Protein AF-A0AAE3GBX6-F1 (afdb_monomer_lite)

pLDDT: mean 86.74, std 17.9, range [34.0, 97.75]

Structure (mmCIF, N/CA/C/O backbone):
data_AF-A0AAE3GBX6-F1
#
_entry.id   AF-A0AAE3GBX6-F1
#
loop_
_atom_site.group_PDB
_atom_site.id
_atom_site.type_symbol
_atom_site.label_atom_id
_atom_site.label_alt_id
_atom_site.label_comp_id
_atom_site.label_asym_id
_atom_site.label_entity_id
_atom_site.label_seq_id
_atom_site.pdbx_PDB_ins_code
_atom_site.Cartn_x
_atom_site.Cartn_y
_atom_site.Cartn_z
_atom_site.occupancy
_atom_site.B_iso_or_equiv
_atom_site.auth_seq_id
_atom_site.auth_comp_id
_atom_site.auth_asym_id
_atom_site.auth_atom_id
_atom_site.pdbx_PDB_model_num
ATOM 1 N N . MET A 1 1 ? 18.421 14.721 23.747 1.00 34.00 1 MET A N 1
ATOM 2 C CA . MET A 1 1 ? 18.025 13.379 23.273 1.00 34.00 1 MET A CA 1
ATOM 3 C C . MET A 1 1 ? 16.515 13.301 23.345 1.00 34.00 1 MET A C 1
ATOM 5 O O . MET A 1 1 ? 15.979 13.131 24.430 1.00 34.00 1 MET A O 1
ATOM 9 N N . VAL A 1 2 ? 15.829 13.531 22.229 1.00 38.69 2 VAL A N 1
ATOM 10 C CA . VAL A 1 2 ? 14.391 13.264 22.149 1.00 38.69 2 VAL A CA 1
ATOM 11 C C . VAL A 1 2 ? 14.290 11.829 21.663 1.00 38.69 2 VAL A C 1
ATOM 13 O O . VAL A 1 2 ? 14.770 11.526 20.574 1.00 38.69 2 VAL A O 1
ATOM 16 N N . ALA A 1 3 ? 13.768 10.937 22.503 1.00 41.88 3 ALA A N 1
ATOM 17 C CA . ALA A 1 3 ? 13.410 9.599 22.069 1.00 41.88 3 ALA A CA 1
ATOM 18 C C . ALA A 1 3 ? 12.340 9.764 20.987 1.00 41.88 3 ALA A C 1
ATOM 20 O O . ALA A 1 3 ? 11.184 10.070 21.280 1.00 41.88 3 ALA A O 1
ATOM 21 N N . GLN A 1 4 ? 12.759 9.652 19.730 1.00 39.03 4 GLN A N 1
ATOM 22 C CA . GLN A 1 4 ? 11.860 9.546 18.602 1.00 39.03 4 GLN A CA 1
ATOM 23 C C . GLN A 1 4 ? 11.109 8.237 18.822 1.00 39.03 4 GLN A C 1
ATOM 25 O O . GLN A 1 4 ? 11.644 7.151 18.614 1.00 39.03 4 GLN A O 1
ATOM 30 N N . ARG A 1 5 ? 9.895 8.334 19.368 1.00 44.12 5 ARG A N 1
ATOM 31 C CA . ARG A 1 5 ? 8.934 7.240 19.309 1.00 44.12 5 ARG A CA 1
ATOM 32 C C . ARG A 1 5 ? 8.745 7.014 17.815 1.00 44.12 5 ARG A C 1
ATOM 34 O O . ARG A 1 5 ? 8.088 7.820 17.167 1.00 44.12 5 ARG A O 1
ATOM 41 N N . VAL A 1 6 ? 9.408 5.998 17.268 1.00 45.38 6 VAL A N 1
ATOM 42 C CA . VAL A 1 6 ? 9.047 5.420 15.977 1.00 45.38 6 VAL A CA 1
ATOM 43 C C . VAL A 1 6 ? 7.594 5.014 16.171 1.00 45.38 6 VAL A C 1
ATOM 45 O O . VAL A 1 6 ? 7.309 4.045 16.877 1.00 45.38 6 VAL A O 1
ATOM 48 N N . SER A 1 7 ? 6.663 5.857 15.730 1.00 49.31 7 SER A N 1
ATOM 49 C CA . SER A 1 7 ? 5.261 5.486 15.708 1.00 49.31 7 SER A CA 1
ATOM 50 C C . SER A 1 7 ? 5.200 4.296 14.769 1.00 49.31 7 SER A C 1
ATOM 52 O O . SER A 1 7 ? 5.467 4.409 13.581 1.00 49.31 7 SER A O 1
ATOM 54 N N . CYS A 1 8 ? 4.948 3.118 15.330 1.00 64.06 8 CYS A N 1
ATOM 55 C CA . CYS A 1 8 ? 4.741 1.897 14.566 1.00 64.06 8 CYS A CA 1
ATOM 56 C C . CYS A 1 8 ? 3.326 1.965 13.965 1.00 64.06 8 CYS A C 1
ATOM 58 O O . CYS A 1 8 ? 2.455 1.168 14.310 1.00 64.06 8 CYS A O 1
ATOM 60 N N . ASP A 1 9 ? 3.064 3.020 13.190 1.00 87.25 9 ASP A N 1
ATOM 61 C CA . ASP A 1 9 ? 1.805 3.213 12.489 1.00 87.25 9 ASP A CA 1
ATOM 62 C C . ASP A 1 9 ? 1.758 2.319 11.248 1.00 87.25 9 ASP A C 1
ATOM 64 O O . ASP A 1 9 ? 2.783 1.877 10.712 1.00 87.25 9 ASP A O 1
ATOM 68 N N . LEU A 1 10 ? 0.541 1.980 10.822 1.00 93.75 10 LEU A N 1
ATOM 69 C CA . LEU A 1 10 ? 0.348 1.036 9.722 1.00 93.75 10 LEU A CA 1
ATOM 70 C C . LEU A 1 10 ? 0.964 1.546 8.411 1.00 93.75 10 LEU A C 1
ATOM 72 O O . LEU A 1 10 ? 1.392 0.731 7.595 1.00 93.75 10 LEU A O 1
ATOM 76 N N . VAL A 1 11 ? 1.062 2.867 8.230 1.00 93.88 11 VAL A N 1
ATOM 77 C CA . VAL A 1 11 ? 1.696 3.487 7.059 1.00 93.88 11 VAL A CA 1
ATOM 78 C C . VAL A 1 11 ? 3.192 3.191 7.039 1.00 93.88 11 VAL A C 1
ATOM 80 O O . VAL A 1 11 ? 3.691 2.671 6.041 1.00 93.88 11 VAL A O 1
ATOM 83 N N . SER A 1 12 ? 3.892 3.441 8.145 1.00 93.44 12 SER A N 1
ATOM 84 C CA . SER A 1 12 ? 5.322 3.147 8.286 1.00 93.44 12 SER A CA 1
ATOM 85 C C . SER A 1 12 ? 5.601 1.662 8.056 1.00 93.44 12 SER A C 1
ATOM 87 O O . SER A 1 12 ? 6.452 1.307 7.242 1.00 93.44 12 SER A O 1
ATOM 89 N N . ARG A 1 13 ? 4.786 0.783 8.658 1.00 94.88 13 ARG A N 1
ATOM 90 C CA . ARG A 1 13 ? 4.874 -0.668 8.428 1.00 94.88 13 ARG A CA 1
ATOM 91 C C . ARG A 1 13 ? 4.671 -1.042 6.956 1.00 94.88 13 ARG A C 1
ATOM 93 O O . ARG A 1 13 ? 5.344 -1.940 6.459 1.00 94.88 13 ARG A O 1
ATOM 100 N N . CYS A 1 14 ? 3.731 -0.404 6.261 1.00 95.44 14 CYS A N 1
ATOM 101 C CA . CYS A 1 14 ? 3.492 -0.659 4.841 1.00 95.44 14 CYS A CA 1
ATOM 102 C C . CYS A 1 14 ? 4.729 -0.319 4.000 1.00 95.44 14 CYS A C 1
ATOM 104 O O . CYS A 1 14 ? 5.131 -1.119 3.158 1.00 95.44 14 CYS A O 1
ATOM 106 N N . LEU A 1 15 ? 5.365 0.827 4.261 1.00 94.88 15 LEU A N 1
ATOM 107 C CA . LEU A 1 15 ? 6.573 1.248 3.546 1.00 94.88 15 LEU A CA 1
AT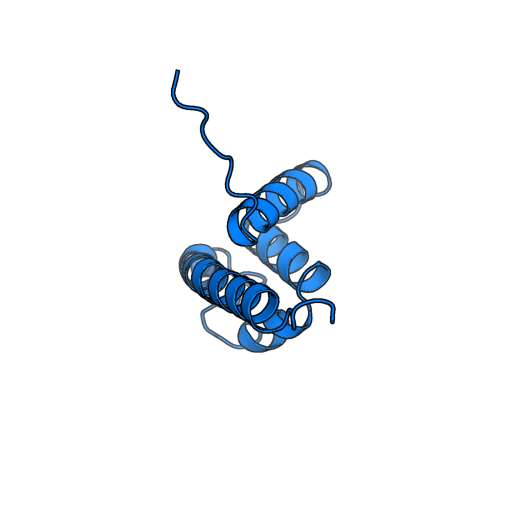OM 108 C C . LEU A 1 15 ? 7.749 0.297 3.804 1.00 94.88 15 LEU A C 1
ATOM 110 O O . LEU A 1 15 ? 8.403 -0.115 2.848 1.00 94.88 15 LEU A O 1
ATOM 114 N N . ASP A 1 16 ? 7.946 -0.140 5.051 1.00 96.25 16 ASP A N 1
ATOM 115 C CA . ASP A 1 16 ? 8.976 -1.129 5.397 1.00 96.25 16 ASP A CA 1
ATOM 116 C C . ASP A 1 16 ? 8.780 -2.453 4.636 1.00 96.25 16 ASP A C 1
ATOM 118 O O . ASP A 1 16 ? 9.733 -3.028 4.103 1.00 96.25 16 ASP A O 1
ATOM 122 N N . LEU A 1 17 ? 7.532 -2.923 4.534 1.00 97.38 17 LEU A N 1
ATOM 123 C CA . LEU A 1 17 ? 7.191 -4.149 3.806 1.00 97.38 17 LEU A CA 1
ATOM 124 C C . LEU A 1 17 ? 7.378 -3.998 2.294 1.00 97.38 17 LEU A C 1
ATOM 126 O O . LEU A 1 17 ? 7.784 -4.955 1.635 1.00 97.38 17 LEU A O 1
ATOM 130 N N . VAL A 1 18 ? 7.116 -2.816 1.731 1.00 97.12 18 VAL A N 1
ATOM 131 C CA . VAL A 1 18 ? 7.421 -2.526 0.321 1.00 97.12 18 VAL A CA 1
ATOM 132 C C . VAL A 1 18 ? 8.921 -2.544 0.074 1.00 97.12 18 VAL A C 1
ATOM 134 O O . VAL A 1 18 ? 9.363 -3.165 -0.895 1.00 97.12 18 VAL A O 1
ATOM 137 N N . ASP A 1 19 ? 9.707 -1.926 0.948 1.00 96.69 19 ASP A N 1
ATOM 138 C CA . ASP A 1 19 ? 11.161 -1.930 0.834 1.00 96.69 19 ASP A CA 1
ATOM 139 C C . ASP A 1 19 ? 11.733 -3.349 0.904 1.00 96.69 19 ASP A C 1
ATOM 141 O O . ASP A 1 19 ? 12.591 -3.710 0.095 1.00 96.69 19 ASP A O 1
ATOM 145 N N . GLU A 1 20 ? 11.243 -4.183 1.823 1.00 97.62 20 GLU A N 1
ATOM 146 C CA . GLU A 1 20 ? 11.605 -5.601 1.886 1.00 97.62 20 GLU A CA 1
ATOM 147 C C . GLU A 1 20 ? 11.188 -6.342 0.608 1.00 97.62 20 GLU A C 1
ATOM 149 O O . GLU A 1 20 ? 12.006 -7.021 -0.019 1.00 97.62 20 GLU A O 1
ATOM 154 N N . TYR A 1 21 ? 9.942 -6.167 0.168 1.00 97.50 21 TYR A N 1
ATOM 155 C CA . TYR A 1 21 ? 9.410 -6.826 -1.021 1.00 97.50 21 TYR A CA 1
ATOM 156 C C . TYR A 1 21 ? 10.230 -6.498 -2.274 1.00 97.50 21 TYR A C 1
ATOM 158 O O . TYR A 1 21 ? 10.568 -7.394 -3.046 1.00 97.50 21 TYR A O 1
ATOM 166 N N . ARG A 1 22 ? 10.625 -5.234 -2.455 1.00 97.12 22 ARG A N 1
ATOM 167 C CA . ARG A 1 22 ? 11.448 -4.792 -3.592 1.00 97.12 22 ARG A CA 1
ATOM 168 C C . ARG A 1 22 ? 12.852 -5.391 -3.589 1.00 97.12 22 ARG A C 1
ATOM 170 O O . ARG A 1 22 ? 13.405 -5.608 -4.663 1.00 97.12 22 ARG A O 1
ATOM 177 N N . ARG A 1 23 ? 13.432 -5.694 -2.420 1.00 97.12 23 ARG A N 1
ATOM 178 C CA . ARG A 1 23 ? 14.726 -6.404 -2.341 1.00 97.12 23 ARG A CA 1
ATOM 179 C C . ARG A 1 23 ? 14.611 -7.846 -2.833 1.00 97.12 23 ARG A C 1
ATOM 181 O O . ARG A 1 23 ? 15.559 -8.357 -3.421 1.00 97.12 23 ARG A O 1
ATOM 188 N N . HIS A 1 24 ? 13.467 -8.488 -2.601 1.00 97.00 24 HIS A N 1
ATOM 189 C CA . HIS A 1 24 ? 13.202 -9.860 -3.041 1.00 97.00 24 HIS A CA 1
ATOM 190 C C . HIS A 1 24 ? 12.667 -9.955 -4.476 1.00 97.00 24 HIS A C 1
ATOM 192 O O . HIS A 1 24 ? 12.821 -11.002 -5.103 1.00 97.00 24 HIS A O 1
ATOM 198 N N . HIS A 1 25 ? 12.080 -8.874 -4.992 1.00 95.69 25 HIS A N 1
ATOM 199 C CA . HIS A 1 25 ? 11.465 -8.798 -6.319 1.00 95.69 25 HIS A CA 1
ATOM 200 C C . HIS A 1 25 ? 11.947 -7.566 -7.109 1.00 95.69 25 HIS A C 1
ATOM 202 O O . HIS A 1 25 ? 11.135 -6.701 -7.458 1.00 95.69 25 HIS A O 1
ATOM 208 N N . PRO A 1 26 ? 13.262 -7.435 -7.378 1.00 95.31 26 PRO A N 1
ATOM 209 C CA . PRO A 1 26 ? 13.827 -6.258 -8.043 1.00 95.31 26 PRO A CA 1
ATOM 210 C C . PRO A 1 26 ? 13.351 -6.083 -9.494 1.00 95.31 26 PRO A C 1
ATOM 212 O O . PRO A 1 26 ? 13.494 -5.004 -10.063 1.00 95.31 26 PRO A O 1
ATOM 215 N N . GLU A 1 27 ? 12.797 -7.131 -10.105 1.00 95.81 27 GLU A N 1
ATOM 216 C CA . GLU A 1 27 ? 12.214 -7.109 -11.447 1.00 95.81 27 GLU A CA 1
ATOM 217 C C . GLU A 1 27 ? 10.847 -6.419 -11.511 1.00 95.81 27 GLU A C 1
ATOM 219 O O . GLU A 1 27 ? 10.389 -6.050 -12.595 1.00 95.81 27 GLU A O 1
ATOM 224 N N . GLN A 1 28 ? 10.172 -6.267 -10.369 1.00 95.06 28 GLN A N 1
ATOM 225 C CA . GLN A 1 28 ? 8.858 -5.646 -10.329 1.00 95.06 28 GLN A CA 1
ATOM 226 C C . GLN A 1 28 ? 8.963 -4.129 -10.368 1.00 95.06 28 GLN A C 1
ATOM 228 O O . GLN A 1 28 ? 9.823 -3.508 -9.742 1.00 95.06 28 GLN A O 1
ATOM 233 N N . ARG A 1 29 ? 8.023 -3.524 -11.092 1.00 96.38 29 ARG A N 1
ATOM 234 C CA . ARG A 1 29 ? 7.869 -2.072 -11.098 1.00 96.38 29 ARG A CA 1
ATOM 235 C C . ARG A 1 29 ? 7.430 -1.572 -9.723 1.00 96.38 29 ARG A C 1
ATOM 237 O O . ARG A 1 29 ? 6.826 -2.307 -8.942 1.00 96.38 29 ARG A O 1
ATOM 244 N N . GLU A 1 30 ? 7.698 -0.306 -9.446 1.00 96.00 30 GLU A N 1
ATOM 245 C CA . GLU A 1 30 ? 7.444 0.296 -8.139 1.00 96.00 30 GLU A CA 1
ATOM 246 C C . GLU A 1 30 ? 5.953 0.242 -7.783 1.00 96.00 30 GLU A C 1
ATOM 248 O O . GLU A 1 30 ? 5.582 -0.286 -6.733 1.00 96.00 30 GLU A O 1
ATOM 253 N N . GLY A 1 31 ? 5.082 0.664 -8.706 1.00 96.00 31 GLY A N 1
ATOM 254 C CA . GLY A 1 31 ? 3.629 0.583 -8.521 1.00 96.00 31 GLY A CA 1
ATOM 255 C C . GLY A 1 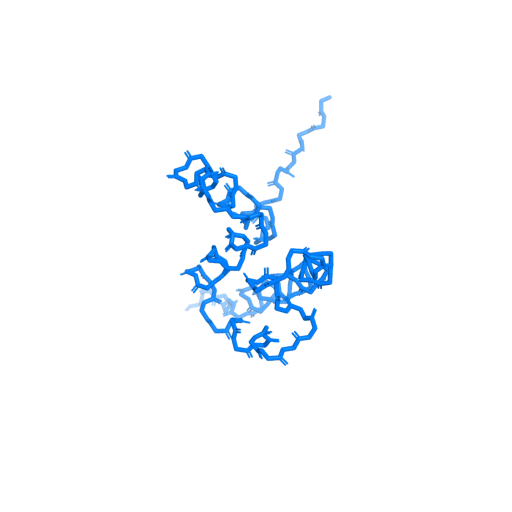31 ? 3.130 -0.847 -8.291 1.00 96.00 31 GLY A C 1
ATOM 256 O O . GLY A 1 31 ? 2.264 -1.090 -7.448 1.00 96.00 31 GLY A O 1
ATOM 257 N N . GLN A 1 32 ? 3.732 -1.819 -8.978 1.00 96.75 32 GLN A N 1
ATOM 258 C CA . GLN A 1 32 ? 3.407 -3.233 -8.814 1.00 96.75 32 GLN A CA 1
ATOM 259 C C . GLN A 1 32 ? 3.778 -3.752 -7.418 1.00 96.75 32 GLN A C 1
ATOM 261 O O . GLN A 1 32 ? 2.965 -4.437 -6.793 1.00 96.75 32 GLN A O 1
ATOM 266 N N . ALA A 1 33 ? 4.961 -3.397 -6.910 1.00 97.69 33 ALA A N 1
ATOM 267 C CA . ALA A 1 33 ? 5.411 -3.780 -5.574 1.00 97.69 33 ALA A CA 1
ATOM 268 C C . ALA A 1 33 ? 4.494 -3.209 -4.481 1.00 97.69 33 ALA A C 1
ATOM 270 O O . ALA A 1 33 ? 4.018 -3.955 -3.624 1.00 97.69 33 ALA A O 1
ATOM 271 N N . HIS A 1 34 ? 4.169 -1.915 -4.560 1.00 97.75 34 HIS A N 1
ATOM 272 C CA . HIS A 1 34 ? 3.253 -1.253 -3.627 1.00 97.75 34 HIS A CA 1
ATOM 273 C C . HIS A 1 34 ? 1.871 -1.918 -3.590 1.00 97.75 34 HIS A C 1
ATOM 275 O O . HIS A 1 34 ? 1.347 -2.223 -2.517 1.00 97.75 34 HIS A O 1
ATOM 281 N N . TYR A 1 35 ? 1.293 -2.193 -4.760 1.00 97.12 35 TYR A N 1
ATOM 282 C CA . TYR A 1 35 ? 0.008 -2.880 -4.844 1.00 97.12 35 TYR A CA 1
ATOM 283 C C . TYR A 1 35 ? 0.069 -4.307 -4.283 1.00 97.12 35 TYR A C 1
ATOM 285 O O . TYR A 1 35 ? -0.839 -4.735 -3.572 1.00 97.12 35 TYR A O 1
ATOM 293 N N . ASN A 1 36 ? 1.132 -5.055 -4.593 1.00 97.19 36 ASN A N 1
ATOM 294 C CA . ASN A 1 36 ? 1.283 -6.438 -4.148 1.00 97.19 36 ASN A CA 1
ATOM 295 C C . ASN A 1 36 ? 1.424 -6.552 -2.628 1.00 97.19 36 ASN A C 1
ATOM 297 O O . ASN A 1 36 ? 0.840 -7.468 -2.046 1.00 97.19 36 ASN A O 1
ATOM 301 N N . VAL A 1 37 ? 2.146 -5.625 -1.993 1.00 97.75 37 VAL A N 1
ATOM 302 C CA . VAL A 1 37 ? 2.241 -5.560 -0.529 1.00 97.75 37 VAL A CA 1
ATOM 303 C C . VAL A 1 37 ? 0.893 -5.222 0.092 1.00 97.75 37 VAL A C 1
ATOM 305 O O . VAL A 1 37 ? 0.453 -5.948 0.981 1.00 97.75 37 VAL A O 1
ATOM 308 N N . LEU A 1 38 ? 0.191 -4.204 -0.420 1.00 96.62 38 LEU A N 1
ATOM 309 C CA . LEU A 1 38 ? -1.143 -3.862 0.077 1.00 96.62 38 LEU A CA 1
ATOM 310 C C . LEU A 1 38 ? -2.094 -5.058 -0.016 1.00 96.62 38 LEU A C 1
ATOM 312 O O . LEU A 1 38 ? -2.713 -5.423 0.974 1.00 96.62 38 LEU A O 1
ATOM 316 N N . ARG A 1 39 ? -2.166 -5.709 -1.182 1.00 95.94 39 ARG A N 1
ATOM 317 C CA . ARG A 1 39 ? -3.007 -6.894 -1.392 1.00 95.94 39 ARG A CA 1
ATOM 318 C C . ARG A 1 39 ? -2.694 -8.018 -0.404 1.00 95.94 39 ARG A C 1
ATOM 320 O O . ARG A 1 3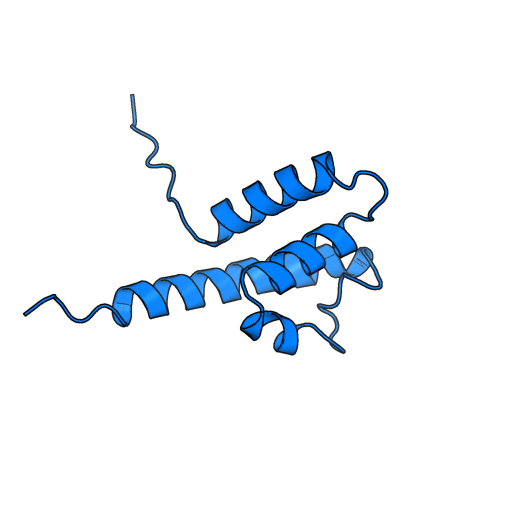9 ? -3.594 -8.746 -0.003 1.00 95.94 39 ARG A O 1
ATOM 327 N N . ARG A 1 40 ? -1.416 -8.220 -0.084 1.00 96.44 40 ARG A N 1
ATOM 328 C CA . ARG A 1 40 ? -0.973 -9.304 0.795 1.00 96.44 40 ARG A CA 1
ATOM 329 C C . ARG A 1 40 ? -1.337 -9.038 2.254 1.00 96.44 40 ARG A C 1
ATOM 331 O O . ARG A 1 40 ? -1.771 -9.956 2.939 1.00 96.44 40 ARG A O 1
ATOM 338 N N . GLU A 1 41 ? -1.125 -7.814 2.720 1.00 96.31 41 GLU A N 1
ATOM 339 C CA . GLU A 1 41 ? -1.184 -7.475 4.148 1.00 96.31 41 GLU A CA 1
ATOM 340 C C . GLU A 1 41 ? -2.532 -6.862 4.560 1.00 96.31 41 GLU A C 1
ATOM 342 O O . GLU A 1 41 ? -2.958 -7.021 5.703 1.00 96.31 41 GLU A O 1
ATOM 347 N N . TRP A 1 42 ? -3.224 -6.212 3.621 1.00 95.19 42 TRP A N 1
ATOM 348 C CA . TRP A 1 42 ? -4.552 -5.615 3.783 1.00 95.19 42 TRP A CA 1
ATOM 349 C C . TRP A 1 42 ? -5.450 -5.971 2.583 1.00 95.19 42 TRP A C 1
ATOM 351 O O . TRP A 1 42 ? -5.794 -5.097 1.779 1.00 95.19 42 TRP A O 1
ATOM 361 N N . PRO A 1 43 ? -5.826 -7.255 2.423 1.00 94.06 43 PRO A N 1
ATOM 362 C CA . PRO A 1 43 ? -6.589 -7.723 1.264 1.00 94.06 43 PRO A CA 1
ATOM 363 C C . PRO A 1 43 ? -7.939 -7.013 1.104 1.00 94.06 43 PRO A C 1
ATOM 365 O O . PRO A 1 43 ? -8.342 -6.738 -0.023 1.00 94.06 43 PRO A O 1
ATOM 368 N N . ASP A 1 44 ? -8.595 -6.639 2.204 1.00 91.50 44 ASP A N 1
ATOM 369 C CA . ASP A 1 44 ? -9.889 -5.946 2.162 1.00 91.50 44 ASP A CA 1
ATOM 370 C C . ASP A 1 44 ? -9.783 -4.575 1.472 1.00 91.50 44 ASP A C 1
ATOM 372 O O . ASP A 1 44 ? -10.642 -4.199 0.672 1.00 91.50 44 ASP A O 1
ATOM 376 N N . LEU A 1 45 ? -8.663 -3.872 1.675 1.00 92.69 45 LEU A N 1
ATOM 377 C CA . LEU A 1 45 ? -8.401 -2.567 1.066 1.00 92.69 45 LEU A CA 1
ATOM 378 C C . LEU A 1 45 ? -8.112 -2.657 -0.442 1.00 92.69 45 LEU A C 1
ATOM 380 O O . LEU A 1 45 ? -8.264 -1.675 -1.170 1.00 92.69 45 LEU A O 1
ATOM 384 N N . GLN A 1 46 ? -7.717 -3.827 -0.954 1.00 90.50 46 GLN A N 1
ATOM 385 C CA . GLN A 1 46 ? -7.423 -4.016 -2.380 1.00 90.50 46 GLN A CA 1
ATOM 386 C C . GLN A 1 46 ? -8.639 -3.691 -3.265 1.00 90.50 46 GLN A C 1
ATOM 388 O O . GLN A 1 46 ? -8.480 -3.174 -4.379 1.00 90.50 46 GLN A O 1
ATOM 393 N N . HIS A 1 47 ? -9.850 -3.988 -2.784 1.00 89.12 47 HIS A N 1
ATOM 394 C CA . HIS A 1 47 ? -11.089 -3.808 -3.539 1.00 89.12 47 HIS A CA 1
ATOM 395 C C . HIS A 1 47 ? -11.374 -2.341 -3.888 1.00 89.12 47 HIS A C 1
ATOM 397 O O . HIS A 1 47 ? -11.976 -2.070 -4.924 1.00 89.12 47 HIS A O 1
ATOM 403 N N . GLU A 1 48 ? -10.872 -1.394 -3.095 1.00 91.81 48 GLU A N 1
ATOM 404 C CA . GLU A 1 48 ? -11.014 0.044 -3.352 1.00 91.81 48 GLU A CA 1
ATOM 405 C C . GLU A 1 48 ? -10.039 0.587 -4.406 1.00 91.81 48 GLU A C 1
ATOM 407 O O . GLU A 1 48 ? -10.147 1.738 -4.841 1.00 91.81 48 GLU A O 1
ATOM 412 N N . VAL A 1 49 ? -9.060 -0.223 -4.813 1.00 90.38 49 VAL A N 1
ATOM 413 C CA . VAL A 1 49 ? -8.000 0.181 -5.742 1.00 90.38 49 VAL A CA 1
ATOM 414 C C . VAL A 1 49 ? -8.291 -0.313 -7.154 1.00 90.38 49 VAL A C 1
ATOM 41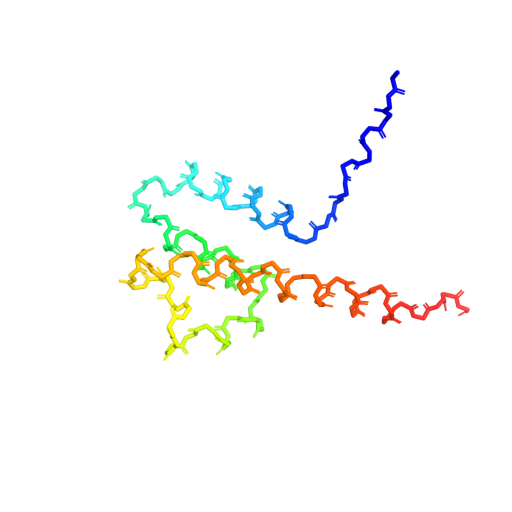6 O O . VAL A 1 49 ? -8.095 0.428 -8.122 1.00 90.38 49 VAL A O 1
ATOM 419 N N . VAL A 1 50 ? -8.761 -1.554 -7.297 1.00 88.50 50 VAL A N 1
ATOM 420 C CA . VAL A 1 50 ? -8.975 -2.193 -8.605 1.00 88.50 50 VAL A CA 1
ATOM 421 C C . VAL A 1 50 ? -9.993 -1.413 -9.437 1.00 88.50 50 VAL A C 1
ATOM 423 O O . VAL A 1 50 ? -11.075 -1.079 -8.975 1.00 88.50 50 VAL A O 1
ATOM 426 N N . GLY A 1 51 ? -9.642 -1.126 -10.693 1.00 87.06 51 GLY A N 1
ATOM 427 C CA . GLY A 1 51 ? -10.523 -0.407 -11.621 1.00 87.06 51 GLY A CA 1
ATOM 428 C C . GLY A 1 51 ? -10.614 1.106 -11.393 1.00 87.06 51 GLY A C 1
ATOM 429 O O . GLY A 1 51 ? -11.331 1.775 -12.129 1.00 87.06 51 GLY A O 1
ATOM 430 N N . THR A 1 52 ? -9.870 1.661 -10.432 1.00 92.31 52 THR A N 1
ATOM 431 C CA . THR A 1 52 ? -9.853 3.105 -10.150 1.00 92.31 52 THR A CA 1
ATOM 432 C C . THR A 1 52 ? -8.571 3.776 -10.650 1.00 92.31 52 THR A C 1
ATOM 434 O O . THR A 1 52 ? -7.596 3.117 -11.033 1.00 92.31 52 THR A O 1
ATOM 437 N N . ASP A 1 53 ? -8.528 5.107 -10.581 1.00 90.75 53 ASP A N 1
ATOM 438 C CA . ASP A 1 53 ? -7.326 5.905 -10.867 1.00 90.75 53 ASP A CA 1
ATOM 439 C C . ASP A 1 53 ? -6.197 5.704 -9.847 1.00 90.75 53 ASP A C 1
ATOM 441 O O . ASP A 1 53 ? -5.079 6.164 -10.061 1.00 90.75 53 ASP A O 1
ATOM 445 N N . ARG A 1 54 ? -6.457 4.965 -8.763 1.00 92.81 54 ARG A N 1
ATOM 446 C CA . ARG A 1 54 ? -5.464 4.576 -7.753 1.00 92.81 54 ARG A CA 1
ATOM 447 C C . ARG A 1 54 ? -4.754 3.275 -8.118 1.00 92.81 54 ARG A C 1
ATOM 449 O O . ARG A 1 54 ? -3.832 2.871 -7.424 1.00 92.81 54 ARG A O 1
ATOM 456 N N . ASN A 1 55 ? -5.177 2.588 -9.181 1.00 93.88 55 ASN A N 1
ATOM 457 C CA . ASN A 1 55 ? -4.588 1.314 -9.574 1.00 93.88 55 ASN A CA 1
ATOM 458 C C . ASN A 1 55 ? -3.168 1.487 -10.141 1.00 93.88 55 ASN A C 1
ATOM 460 O O . ASN A 1 55 ? -2.992 1.606 -11.354 1.00 93.88 55 ASN A O 1
ATOM 464 N N . CYS A 1 56 ? -2.164 1.466 -9.264 1.00 95.31 56 CYS A N 1
ATOM 465 C CA . CYS A 1 56 ? -0.747 1.548 -9.620 1.00 95.31 56 CYS A CA 1
ATOM 466 C C . CYS A 1 56 ? -0.146 0.214 -10.098 1.00 95.31 56 CYS A C 1
ATOM 468 O O . CYS A 1 56 ? 0.970 0.209 -10.608 1.00 95.31 56 CYS A O 1
ATOM 470 N N . TYR A 1 57 ? -0.879 -0.906 -10.014 1.00 94.12 57 TYR A N 1
ATOM 471 C CA . TYR A 1 57 ? -0.397 -2.207 -10.499 1.00 94.12 57 TYR A CA 1
ATOM 472 C C . TYR A 1 57 ? -0.141 -2.195 -12.013 1.00 94.12 57 TYR A C 1
ATOM 474 O O . TYR A 1 57 ? 0.859 -2.727 -12.496 1.00 94.12 57 TYR A O 1
ATOM 482 N N . GLY A 1 58 ? -1.062 -1.595 -12.773 1.00 89.75 58 GLY A N 1
ATOM 483 C CA . GLY A 1 58 ? -0.981 -1.515 -14.234 1.00 89.75 58 GLY A CA 1
ATOM 484 C C . GLY A 1 58 ? -0.219 -0.298 -14.762 1.00 89.75 58 GLY A C 1
ATOM 485 O O . GLY A 1 58 ? 0.239 -0.331 -15.900 1.00 89.75 58 GLY A O 1
ATOM 486 N N . ASP A 1 59 ? -0.083 0.762 -13.959 1.00 93.94 59 ASP A N 1
ATOM 487 C CA . ASP A 1 59 ? 0.518 2.033 -14.372 1.00 93.94 59 ASP A CA 1
ATOM 488 C C . ASP A 1 59 ? 1.132 2.776 -13.176 1.00 93.94 59 ASP A C 1
ATOM 490 O O . ASP A 1 59 ? 0.426 3.369 -12.358 1.00 93.94 59 ASP A O 1
ATOM 494 N N . ASP A 1 60 ? 2.460 2.787 -13.105 1.00 94.94 60 ASP A N 1
ATOM 495 C CA . ASP A 1 60 ? 3.232 3.444 -12.049 1.00 94.94 60 ASP A CA 1
ATOM 496 C C . ASP A 1 60 ? 2.977 4.958 -11.966 1.00 94.94 60 ASP A C 1
ATOM 498 O O . ASP A 1 60 ? 3.140 5.549 -10.901 1.00 94.94 60 ASP A O 1
ATOM 502 N N . ARG A 1 61 ? 2.484 5.605 -13.033 1.00 96.06 61 ARG A N 1
ATOM 503 C CA . ARG A 1 61 ? 2.115 7.035 -12.988 1.00 96.06 61 ARG A CA 1
ATOM 504 C C . ARG A 1 61 ? 0.990 7.324 -11.992 1.00 96.06 61 ARG A C 1
ATOM 506 O O . ARG A 1 61 ? 0.812 8.468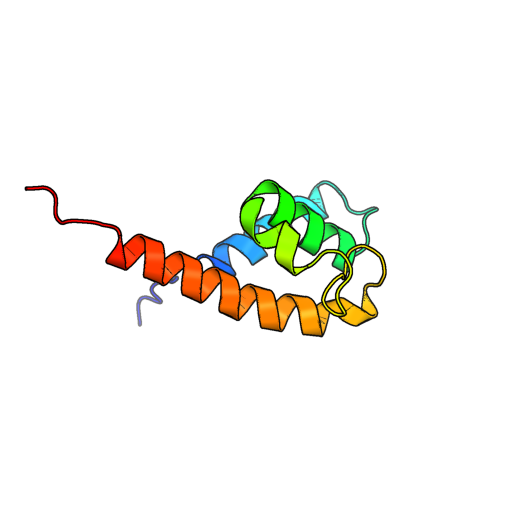 -11.585 1.00 96.06 61 ARG A O 1
ATOM 513 N N . ARG A 1 62 ? 0.236 6.296 -11.592 1.00 96.12 62 ARG A N 1
ATOM 514 C CA . ARG A 1 62 ? -0.831 6.370 -10.584 1.00 96.12 62 ARG A CA 1
ATOM 515 C C . ARG A 1 62 ? -0.323 6.177 -9.156 1.00 96.12 62 ARG A C 1
ATOM 517 O O . ARG A 1 62 ? -1.100 6.347 -8.218 1.00 96.12 62 ARG A O 1
ATOM 524 N N . LEU A 1 63 ? 0.959 5.854 -8.967 1.00 96.12 63 LEU A N 1
ATOM 525 C CA . LEU A 1 63 ? 1.550 5.630 -7.649 1.00 96.12 63 LEU A CA 1
ATOM 526 C C . LEU A 1 63 ? 1.342 6.808 -6.676 1.00 96.12 63 LEU A C 1
ATOM 528 O O . LEU A 1 63 ? 0.956 6.541 -5.543 1.00 96.12 63 LEU A O 1
ATOM 532 N N . PRO A 1 64 ? 1.466 8.093 -7.068 1.00 96.81 64 PRO A N 1
ATOM 533 C CA . PRO A 1 64 ? 1.188 9.196 -6.145 1.00 96.81 64 PRO A CA 1
ATOM 534 C C . PRO A 1 64 ? -0.258 9.204 -5.624 1.00 96.81 64 PRO A C 1
ATOM 536 O O . PRO A 1 64 ? -0.494 9.413 -4.434 1.00 96.81 64 PRO A O 1
ATOM 539 N N . ALA A 1 65 ? -1.234 8.923 -6.496 1.00 96.00 65 ALA A N 1
ATOM 540 C CA . ALA A 1 65 ? -2.643 8.839 -6.112 1.00 96.00 65 ALA A CA 1
ATOM 541 C C . ALA A 1 65 ? -2.914 7.624 -5.211 1.00 96.00 65 ALA A C 1
ATOM 543 O O . ALA A 1 65 ? -3.690 7.717 -4.259 1.00 96.00 65 ALA A O 1
ATOM 544 N N . PHE A 1 66 ? -2.249 6.500 -5.489 1.00 97.06 66 PHE A N 1
ATOM 545 C CA . PHE A 1 66 ? -2.279 5.313 -4.642 1.00 97.06 66 PHE A CA 1
ATOM 546 C C . PHE A 1 66 ? -1.716 5.598 -3.246 1.00 97.06 66 PHE A C 1
ATOM 548 O O . PHE A 1 66 ? -2.400 5.335 -2.264 1.00 97.06 66 PHE A O 1
ATOM 555 N N . LEU A 1 67 ? -0.516 6.179 -3.145 1.00 96.62 67 LEU A N 1
ATOM 556 C CA . LEU A 1 67 ? 0.151 6.461 -1.869 1.00 96.62 67 LEU A CA 1
ATOM 557 C C . LEU A 1 67 ? -0.660 7.422 -0.997 1.00 96.62 67 LEU A C 1
ATOM 559 O O . LEU A 1 67 ? -0.857 7.152 0.185 1.00 96.62 67 LEU A O 1
ATOM 563 N N . SER A 1 68 ? -1.203 8.489 -1.591 1.00 96.31 68 SER A N 1
ATOM 564 C CA . SER A 1 68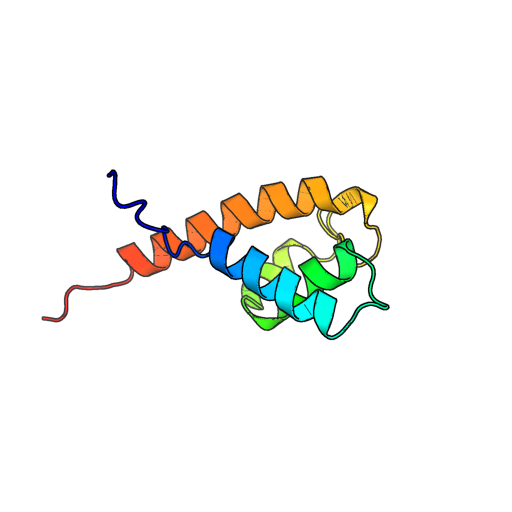 ? -2.077 9.426 -0.873 1.00 96.31 68 SER A CA 1
ATOM 565 C C . SER A 1 68 ? -3.335 8.745 -0.320 1.00 96.31 68 SER A C 1
ATOM 567 O O . SER A 1 68 ? -3.810 9.087 0.764 1.00 96.31 68 SER A O 1
ATOM 569 N N . TRP A 1 69 ? -3.888 7.766 -1.040 1.00 96.88 69 TRP A N 1
ATOM 570 C CA . TRP A 1 69 ? -5.011 6.980 -0.535 1.00 96.88 69 TRP A CA 1
ATOM 571 C C . TRP A 1 69 ? -4.574 5.958 0.528 1.00 96.88 69 TRP A C 1
ATOM 573 O O . TRP A 1 69 ? -5.248 5.870 1.551 1.00 96.88 69 TRP A O 1
ATOM 583 N N . VAL A 1 70 ? -3.448 5.254 0.350 1.00 96.06 70 VAL A N 1
ATOM 584 C CA . VAL A 1 70 ? -2.911 4.284 1.328 1.00 96.06 70 VAL A CA 1
ATOM 585 C C . VAL A 1 70 ? -2.670 4.942 2.681 1.00 96.06 70 VAL A C 1
ATOM 587 O O . VAL A 1 70 ? -3.065 4.384 3.700 1.00 96.06 70 VAL A O 1
ATOM 590 N N . GLU A 1 71 ? -2.083 6.140 2.703 1.00 95.69 71 GLU A N 1
ATOM 591 C CA . GLU A 1 71 ? -1.862 6.895 3.940 1.00 95.69 71 GLU A CA 1
ATOM 592 C C . GLU A 1 71 ? -3.174 7.106 4.711 1.00 95.69 71 GLU A C 1
ATOM 594 O O . GLU A 1 71 ? -3.258 6.851 5.914 1.00 95.69 71 GLU A O 1
ATOM 599 N N . ARG A 1 72 ? -4.234 7.512 4.001 1.00 95.69 72 ARG A N 1
ATOM 600 C CA . ARG A 1 72 ? -5.560 7.738 4.587 1.00 95.69 72 ARG A CA 1
ATOM 601 C C . ARG A 1 72 ? -6.233 6.441 5.026 1.00 95.69 72 ARG A C 1
ATOM 603 O O . ARG A 1 72 ? -6.790 6.408 6.120 1.00 95.69 72 ARG A O 1
ATOM 610 N N . ALA A 1 73 ? -6.194 5.408 4.188 1.00 95.69 73 ALA A N 1
ATOM 611 C CA . ALA A 1 73 ? -6.834 4.123 4.447 1.00 95.69 73 ALA A CA 1
ATOM 612 C C . ALA A 1 73 ? -6.197 3.427 5.655 1.00 95.69 73 ALA A C 1
ATOM 614 O O . ALA A 1 73 ? -6.894 3.047 6.587 1.00 95.69 73 ALA A O 1
ATOM 615 N N . LEU A 1 74 ? -4.866 3.360 5.706 1.00 94.81 74 LEU A N 1
ATOM 616 C CA . LEU A 1 74 ? -4.152 2.739 6.822 1.00 94.81 74 LEU A CA 1
ATOM 617 C C . LEU A 1 74 ? -4.254 3.551 8.118 1.00 94.81 74 LEU A C 1
ATOM 619 O O . LEU A 1 74 ? -4.289 2.971 9.200 1.00 94.81 74 LEU A O 1
ATOM 623 N N . SER A 1 75 ? -4.359 4.879 8.029 1.00 93.94 75 SER A N 1
ATOM 624 C CA . SER A 1 75 ? -4.665 5.706 9.202 1.00 93.94 75 SER A CA 1
ATOM 625 C C . SER A 1 75 ? -6.072 5.438 9.746 1.00 93.94 75 SER A C 1
ATOM 627 O O . SER A 1 75 ? -6.262 5.447 10.961 1.00 93.94 75 SER A O 1
ATOM 629 N N . ALA A 1 76 ? -7.059 5.211 8.872 1.00 92.75 76 ALA A N 1
ATOM 630 C CA . ALA A 1 76 ? -8.416 4.842 9.276 1.00 92.75 76 ALA A CA 1
ATOM 631 C C . ALA A 1 76 ? -8.444 3.439 9.902 1.00 92.75 76 ALA A C 1
ATOM 633 O O . ALA A 1 76 ? -8.891 3.304 11.035 1.00 92.75 76 ALA A O 1
ATOM 634 N N . GLU A 1 77 ? -7.839 2.448 9.241 1.00 92.06 77 GLU A N 1
ATOM 635 C CA . GLU A 1 77 ? -7.645 1.088 9.770 1.00 92.06 77 GLU A CA 1
ATOM 636 C C . GLU A 1 77 ? -7.018 1.087 11.164 1.00 92.06 77 GLU A C 1
ATOM 638 O O . GLU A 1 77 ? -7.421 0.337 12.053 1.00 92.06 77 GLU A O 1
ATOM 643 N N . GLN A 1 78 ? -5.996 1.918 11.371 1.00 92.00 78 GLN A N 1
ATOM 644 C CA . GLN A 1 78 ? -5.329 2.001 12.659 1.00 92.00 78 GLN A CA 1
ATOM 645 C C . GLN A 1 78 ? -6.265 2.541 13.744 1.00 92.00 78 GLN A C 1
ATOM 647 O O . GLN A 1 78 ? -6.312 1.971 14.833 1.00 92.00 78 GLN A O 1
ATOM 652 N N . ARG A 1 79 ? -7.035 3.593 13.442 1.00 90.62 79 ARG A N 1
ATOM 653 C CA . ARG A 1 79 ? -8.027 4.149 14.374 1.00 90.62 79 ARG A CA 1
ATOM 654 C C . ARG A 1 79 ? -9.110 3.135 14.700 1.00 90.62 79 ARG A C 1
ATOM 656 O O . ARG A 1 79 ? -9.410 2.938 15.868 1.00 90.62 79 ARG A O 1
ATOM 663 N N . GLU A 1 80 ? -9.627 2.430 13.700 1.00 89.75 80 GLU A N 1
ATOM 664 C CA . GLU A 1 80 ? -10.635 1.387 13.903 1.00 89.75 80 GLU A CA 1
ATOM 665 C C . GLU A 1 80 ? -10.119 0.254 14.799 1.00 89.75 80 GLU A C 1
ATOM 667 O O . GLU A 1 80 ? -10.847 -0.234 15.660 1.00 89.75 80 GLU A O 1
ATOM 672 N N . ARG A 1 81 ? -8.842 -0.133 14.677 1.00 86.69 81 ARG A N 1
ATOM 673 C CA . ARG A 1 81 ? -8.212 -1.126 15.570 1.00 86.69 81 ARG A CA 1
ATOM 674 C C . ARG A 1 81 ? -8.008 -0.608 16.993 1.00 86.69 81 ARG A C 1
ATOM 676 O O . ARG A 1 81 ? -8.061 -1.394 17.940 1.00 86.69 81 ARG A O 1
ATOM 683 N N . GLU A 1 82 ? -7.726 0.681 17.148 1.00 85.81 82 GLU A N 1
ATOM 684 C CA . GLU A 1 82 ? -7.547 1.330 18.449 1.00 85.81 82 GLU A CA 1
ATOM 685 C C . GLU A 1 82 ? -8.893 1.528 19.169 1.00 85.81 82 GLU A C 1
ATOM 687 O O . GLU A 1 82 ? -8.997 1.230 20.358 1.00 85.81 82 GLU A O 1
ATOM 692 N N . GLU A 1 83 ? -9.931 1.950 18.446 1.00 81.44 83 GLU A N 1
ATOM 693 C CA . GLU A 1 83 ? -11.299 2.164 18.941 1.00 81.44 83 GLU A CA 1
ATOM 694 C C . GLU A 1 83 ? -12.060 0.842 19.137 1.00 81.44 83 GLU A C 1
ATOM 696 O O . GLU A 1 83 ? -12.827 0.686 20.087 1.00 81.44 83 GLU A O 1
ATOM 701 N N . GLY A 1 84 ? -11.798 -0.147 18.279 1.00 64.12 84 GLY A N 1
ATOM 702 C CA . GLY A 1 84 ? -12.340 -1.505 18.336 1.00 64.12 84 GLY A CA 1
ATOM 703 C C . GLY A 1 84 ? -11.675 -2.414 19.373 1.00 64.12 84 GLY A C 1
ATOM 704 O O . GLY A 1 84 ? -11.999 -3.600 19.432 1.00 64.12 84 GLY A O 1
ATOM 705 N N . ARG A 1 85 ? -10.759 -1.891 20.201 1.00 53.94 85 ARG A N 1
ATOM 706 C CA . ARG A 1 85 ? -10.273 -2.549 21.419 1.00 53.94 85 ARG A CA 1
ATOM 707 C C . ARG A 1 85 ? -11.241 -2.202 22.561 1.00 53.94 85 ARG A C 1
ATOM 709 O O . ARG A 1 85 ? -11.037 -1.187 23.231 1.00 53.94 85 ARG A O 1
ATOM 716 N N . PRO A 1 86 ? -12.283 -3.008 22.851 1.00 47.53 86 PRO A N 1
ATOM 717 C CA . PRO A 1 86 ? -12.911 -2.901 24.154 1.00 47.53 86 PRO A CA 1
ATOM 718 C C . PRO A 1 86 ? -11.814 -3.187 25.179 1.00 47.53 86 PRO A C 1
ATOM 720 O O . PRO A 1 86 ? -11.027 -4.126 25.017 1.00 47.53 86 PRO A O 1
ATOM 723 N N . GLY A 1 87 ? -11.723 -2.344 26.206 1.00 44.34 87 GLY A N 1
ATOM 724 C CA . GLY A 1 87 ? -10.927 -2.667 27.378 1.00 44.34 87 GLY A CA 1
ATOM 725 C C . GLY A 1 87 ? -11.216 -4.111 27.772 1.00 44.34 87 GLY A C 1
ATOM 726 O O . GLY A 1 87 ? -12.377 -4.512 27.840 1.00 44.34 87 GLY A O 1
ATOM 727 N N . ALA A 1 88 ? -10.153 -4.890 27.957 1.00 42.84 88 ALA A N 1
ATOM 728 C CA . ALA A 1 88 ? -10.245 -6.154 28.656 1.00 42.84 88 ALA A CA 1
ATOM 729 C C . ALA A 1 88 ? -10.918 -5.873 30.010 1.00 42.84 88 ALA A C 1
ATOM 731 O O . ALA A 1 88 ? -10.300 -5.281 30.898 1.00 42.84 88 ALA A O 1
ATOM 732 N N . LEU A 1 89 ? -12.203 -6.210 30.098 1.00 43.72 89 LEU A N 1
ATOM 733 C CA . LEU A 1 89 ? -12.959 -6.395 31.327 1.00 43.72 89 LEU A CA 1
ATOM 734 C C . LEU A 1 89 ? -13.115 -7.898 31.525 1.00 43.72 89 LEU A C 1
ATOM 736 O O . LEU A 1 89 ? -13.477 -8.574 30.534 1.00 43.72 89 LEU A O 1
#

Radius of gyration: 14.78 Å; chains: 1; bounding box: 31×23×46 Å

Secondary structure (DSSP, 8-state):
---------HHHHHHHHHHHHHHH-TTS-HHHHHHHHHHHH-HHHHTTTTTSTT-TTT-GGGHHHHHHHHHHHHHHHHHHHHHT-----

Organism: NCBI:txid334858

Foldseek 3Di:
DPPPPPPPAVLVVLVVQLVVQCVVCVVADSLLSSLVSCCVPPVVCNVVQPPDLCNSNVPVVNVVVVSVVCVVVSVVVRVCVVVVDDPPD

Sequence (89 aa):
MVAQRVSCDLVSRCLDLVDEYRRHHPEQREGQAHYNVLRREWPDLQHEVVGTDRNCYGDDRRLPAFLSWVERALSAEQREREEGRPGAL